Protein AF-A0A972VMC9-F1 (afdb_monomer_lite)

Foldseek 3Di:
DADPVRDDAAEDLQQEDPVCSVVPDDPPFDWDFDWDADPVGIHTHHIGGD

pLDDT: mean 84.69, std 3.91, range [78.12, 91.12]

Secondary structure (DSSP, 8-state):
-B-TTSPBPEE-GGGB-HHHHTT---TT--EEEEEEEETTEEEEEEEEE-

Sequence (50 aa):
MTGDDGEDYFLHVSGLRDYLQQRGVRPRHRVAFDVDFDQKGDKAINVKAI

Radius of gyration: 10.41 Å; chains: 1; bounding box: 20×28×25 Å

Structure (mmCIF, N/CA/C/O backbone):
data_AF-A0A972VMC9-F1
#
_entry.id   AF-A0A972VMC9-F1
#
loop_
_atom_site.group_PDB
_atom_site.id
_atom_site.type_symbol
_atom_site.label_atom_id
_atom_site.label_alt_id
_atom_site.label_comp_id
_atom_site.label_asym_id
_atom_site.label_entity_id
_atom_site.label_seq_id
_atom_site.pdbx_PDB_ins_code
_atom_site.Cartn_x
_atom_site.Cartn_y
_atom_site.Cartn_z
_atom_site.occupancy
_atom_site.B_iso_or_equiv
_atom_site.auth_seq_id
_atom_site.auth_comp_id
_atom_site.auth_asym_id
_atom_site.auth_atom_id
_atom_site.pdbx_PDB_model_num
ATOM 1 N N . MET A 1 1 ? 5.770 -0.958 0.107 1.00 80.69 1 MET A N 1
ATOM 2 C CA . MET A 1 1 ? 5.284 -2.142 -0.634 1.00 80.69 1 MET A CA 1
ATOM 3 C C . MET A 1 1 ? 5.883 -2.020 -2.006 1.00 80.69 1 MET A C 1
ATOM 5 O O . MET A 1 1 ? 5.801 -0.925 -2.531 1.00 80.69 1 MET A O 1
ATOM 9 N N . THR A 1 2 ? 6.473 -3.070 -2.557 1.00 87.25 2 THR A N 1
ATOM 10 C CA . THR A 1 2 ? 7.090 -2.971 -3.884 1.00 87.25 2 THR A CA 1
ATOM 11 C C . THR A 1 2 ? 6.079 -3.417 -4.933 1.00 87.25 2 THR A C 1
ATOM 13 O O . THR A 1 2 ? 5.541 -4.524 -4.817 1.00 87.25 2 THR A O 1
ATOM 16 N N . GLY A 1 3 ? 5.765 -2.535 -5.881 1.00 85.00 3 GLY A N 1
ATOM 17 C CA . GLY A 1 3 ? 4.897 -2.833 -7.017 1.00 85.00 3 GLY A CA 1
ATOM 18 C C . GLY A 1 3 ? 5.582 -3.738 -8.042 1.00 85.00 3 GLY A C 1
ATOM 19 O O . GLY A 1 3 ? 6.796 -3.946 -8.002 1.00 85.00 3 GLY A O 1
ATOM 20 N N . ASP A 1 4 ? 4.803 -4.286 -8.978 1.00 87.38 4 ASP A N 1
ATOM 21 C CA . ASP A 1 4 ? 5.350 -5.065 -10.102 1.00 87.38 4 ASP A CA 1
ATOM 22 C C . ASP A 1 4 ? 6.130 -4.177 -11.102 1.00 87.38 4 ASP A C 1
ATOM 24 O O . ASP A 1 4 ? 6.880 -4.688 -11.932 1.00 87.38 4 ASP 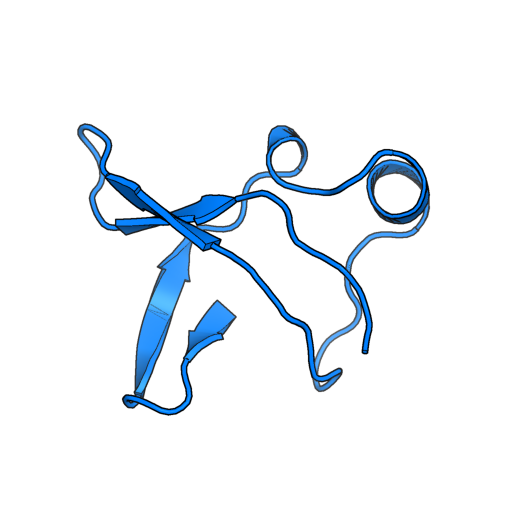A O 1
ATOM 28 N N . ASP A 1 5 ? 5.975 -2.855 -11.005 1.00 87.06 5 ASP A N 1
ATOM 29 C CA . ASP A 1 5 ? 6.763 -1.832 -11.701 1.00 87.06 5 ASP A CA 1
ATOM 30 C C . ASP A 1 5 ? 8.129 -1.555 -11.051 1.00 87.06 5 ASP A C 1
ATOM 32 O O . ASP A 1 5 ? 8.965 -0.881 -11.650 1.00 87.06 5 ASP A O 1
ATOM 36 N N . GLY A 1 6 ? 8.384 -2.118 -9.867 1.00 89.19 6 GLY A N 1
ATOM 37 C CA . GLY A 1 6 ? 9.625 -1.941 -9.117 1.00 89.19 6 GLY A CA 1
ATOM 38 C C . GLY A 1 6 ? 9.647 -0.720 -8.196 1.00 89.19 6 GLY A C 1
ATOM 39 O O . GLY A 1 6 ? 10.659 -0.516 -7.528 1.00 89.19 6 GLY A O 1
ATOM 40 N N . GLU A 1 7 ? 8.560 0.051 -8.116 1.00 88.38 7 GLU A N 1
ATOM 41 C CA . GLU A 1 7 ? 8.472 1.238 -7.262 1.00 88.38 7 GLU A CA 1
ATOM 42 C C . GLU A 1 7 ? 8.007 0.889 -5.840 1.00 88.38 7 GLU A C 1
ATOM 44 O O . GLU A 1 7 ? 7.239 -0.055 -5.609 1.00 88.38 7 GLU A O 1
ATOM 49 N N . ASP A 1 8 ? 8.479 1.665 -4.862 1.00 88.31 8 ASP A N 1
ATOM 50 C CA . ASP A 1 8 ? 8.141 1.479 -3.453 1.00 88.31 8 ASP A CA 1
ATOM 51 C C . ASP A 1 8 ? 7.036 2.441 -2.998 1.00 88.31 8 ASP A C 1
ATOM 53 O O . ASP A 1 8 ? 7.213 3.652 -2.906 1.00 88.31 8 ASP A O 1
ATOM 57 N N . TYR A 1 9 ? 5.904 1.866 -2.594 1.00 85.38 9 TYR A N 1
ATOM 58 C CA . TYR A 1 9 ? 4.729 2.590 -2.115 1.00 85.38 9 TYR A CA 1
ATOM 59 C C . TYR A 1 9 ? 4.650 2.629 -0.591 1.00 85.38 9 TYR A C 1
ATOM 61 O O . TYR A 1 9 ? 4.786 1.595 0.087 1.00 85.38 9 TYR A O 1
ATOM 69 N N . PHE A 1 10 ? 4.340 3.802 -0.034 1.00 86.94 10 PHE A N 1
ATOM 70 C CA . PHE A 1 10 ? 4.075 3.935 1.396 1.00 86.94 10 PHE A CA 1
ATOM 71 C C . PHE A 1 10 ? 2.756 3.259 1.775 1.00 86.94 10 PHE A C 1
ATOM 73 O O . PHE A 1 10 ? 1.720 3.479 1.153 1.00 86.94 10 PHE A O 1
ATOM 80 N N . LEU A 1 11 ? 2.781 2.465 2.847 1.00 83.31 11 LEU A N 1
ATOM 81 C CA . LEU A 1 11 ? 1.590 1.852 3.428 1.00 83.31 11 LEU A CA 1
ATOM 82 C C . LEU A 1 11 ? 1.367 2.391 4.839 1.00 83.31 11 LEU A C 1
ATOM 84 O O . LEU A 1 11 ? 2.179 2.166 5.735 1.00 83.31 11 LEU A O 1
ATOM 88 N N . HIS A 1 12 ? 0.232 3.053 5.045 1.00 84.44 12 HIS A N 1
ATOM 89 C CA . HIS A 1 12 ? -0.252 3.429 6.371 1.00 84.44 12 HIS A CA 1
ATOM 90 C C . HIS A 1 12 ? -1.368 2.477 6.814 1.00 84.44 12 HIS A C 1
ATOM 92 O O . HIS A 1 12 ? -2.144 2.015 5.980 1.00 84.44 12 HIS A O 1
ATOM 98 N N . VAL A 1 13 ? -1.508 2.224 8.122 1.00 80.81 13 VAL A N 1
ATOM 99 C CA . VAL A 1 13 ? -2.547 1.318 8.659 1.00 80.81 13 VAL A CA 1
ATOM 100 C C . VAL A 1 13 ? -3.961 1.739 8.245 1.00 80.81 13 VAL A C 1
ATOM 102 O O . VAL A 1 13 ? -4.795 0.888 7.964 1.00 80.81 13 VAL A O 1
ATOM 105 N N . SER A 1 14 ? -4.213 3.044 8.099 1.00 81.69 14 SER A N 1
ATOM 106 C CA . SER A 1 14 ? -5.505 3.564 7.626 1.00 81.69 14 SER A CA 1
ATOM 107 C C . SER A 1 14 ? -5.805 3.259 6.152 1.00 81.69 14 SER A C 1
ATOM 109 O O . SER A 1 14 ? -6.933 3.446 5.719 1.00 81.69 14 SER A O 1
ATOM 111 N N . GLY A 1 15 ? -4.807 2.842 5.367 1.00 80.06 15 GLY A N 1
ATOM 112 C CA . GLY A 1 15 ? -4.977 2.392 3.982 1.00 80.06 15 GLY A CA 1
ATOM 113 C C . GLY A 1 15 ? -5.342 0.909 3.867 1.00 80.06 15 GLY A C 1
ATOM 114 O O . GLY A 1 15 ? -5.630 0.432 2.770 1.00 80.06 15 GLY A O 1
ATOM 115 N N . LEU A 1 16 ? -5.334 0.167 4.980 1.00 84.69 16 LEU A N 1
ATOM 116 C CA . LEU A 1 16 ? -5.775 -1.224 5.031 1.00 84.69 16 LEU A CA 1
ATOM 117 C C . LEU A 1 16 ? -7.299 -1.296 5.143 1.00 84.69 16 LEU A C 1
ATOM 119 O O . LEU A 1 16 ? -7.903 -0.532 5.896 1.00 84.69 16 LEU A O 1
ATOM 123 N N . ARG A 1 17 ? -7.921 -2.283 4.487 1.00 80.12 17 ARG A N 1
ATOM 124 C CA . ARG A 1 17 ? -9.307 -2.658 4.813 1.00 80.12 17 ARG A CA 1
ATOM 125 C C . ARG A 1 17 ? -9.417 -3.170 6.252 1.00 80.12 17 ARG A C 1
ATOM 127 O O . ARG A 1 17 ? -8.484 -3.786 6.762 1.00 80.12 17 ARG A O 1
ATOM 134 N N . ASP A 1 18 ? -10.584 -2.998 6.869 1.00 82.00 18 ASP A N 1
ATOM 135 C CA . ASP A 1 18 ? -10.828 -3.264 8.299 1.00 82.00 18 ASP A CA 1
ATOM 136 C C . ASP A 1 18 ? -10.355 -4.647 8.777 1.00 82.00 18 ASP A C 1
ATOM 138 O O . ASP A 1 18 ? -9.737 -4.775 9.834 1.00 82.00 18 ASP A O 1
ATOM 142 N N . TYR A 1 19 ? -10.563 -5.694 7.971 1.00 80.12 19 TYR A N 1
ATOM 143 C CA . TYR A 1 19 ? -10.142 -7.058 8.315 1.00 80.12 19 TYR A CA 1
ATOM 144 C C . TYR A 1 19 ? -8.611 -7.249 8.333 1.00 80.12 19 TYR A C 1
ATOM 146 O O . TYR A 1 19 ? -8.111 -8.180 8.967 1.00 80.12 19 TYR A O 1
ATOM 154 N N . LEU A 1 20 ? -7.861 -6.373 7.656 1.00 81.31 20 LEU A N 1
ATOM 155 C CA . LEU A 1 20 ? -6.397 -6.338 7.661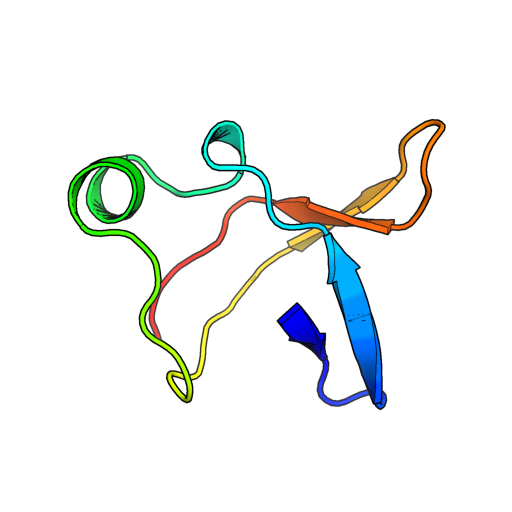 1.00 81.31 20 LEU A CA 1
ATOM 156 C C . LEU A 1 20 ? -5.837 -5.368 8.694 1.00 81.31 20 LEU A C 1
ATOM 158 O O . LEU A 1 20 ? -4.720 -5.586 9.147 1.00 81.31 20 LEU A O 1
ATOM 162 N N . GLN A 1 21 ? -6.586 -4.352 9.126 1.00 80.62 21 GLN A N 1
ATOM 163 C CA . GLN A 1 21 ? -6.117 -3.431 10.169 1.00 80.62 21 GLN A CA 1
ATOM 164 C C . GLN A 1 21 ? -5.777 -4.165 11.476 1.00 80.62 21 GLN A C 1
ATOM 166 O O . GLN A 1 21 ? -4.790 -3.837 12.126 1.00 80.62 21 GLN A O 1
ATOM 171 N N . GLN A 1 22 ? -6.535 -5.211 11.825 1.00 79.31 22 GLN A N 1
ATOM 172 C CA . GLN A 1 22 ? -6.288 -6.011 13.034 1.00 79.31 22 GLN A CA 1
ATOM 173 C C . GLN A 1 22 ? -5.178 -7.061 12.872 1.00 79.31 22 GLN A C 1
ATOM 175 O O . GLN A 1 22 ? -4.578 -7.483 13.857 1.00 79.31 22 GLN A O 1
ATOM 180 N N . ARG A 1 23 ? -4.929 -7.533 11.644 1.00 79.38 23 ARG A N 1
ATOM 181 C CA . ARG A 1 23 ? -4.002 -8.649 11.364 1.00 79.38 23 ARG A CA 1
ATOM 182 C C . ARG A 1 23 ? -2.668 -8.203 10.764 1.00 79.38 23 ARG A C 1
ATOM 184 O O . ARG A 1 23 ? -1.717 -8.984 10.767 1.00 79.38 23 ARG A O 1
ATOM 191 N N . GLY A 1 24 ? -2.610 -6.975 10.260 1.00 78.12 24 GLY A N 1
ATOM 192 C CA . GLY A 1 24 ? -1.509 -6.452 9.466 1.00 78.12 24 GLY A CA 1
ATOM 193 C C . GLY A 1 24 ? -1.376 -7.136 8.104 1.00 78.12 24 GLY A C 1
ATOM 194 O O . GLY A 1 24 ? -2.119 -8.051 7.745 1.00 78.12 24 GLY A O 1
ATOM 195 N N . VAL A 1 25 ? -0.377 -6.689 7.345 1.00 81.00 25 VAL A N 1
ATOM 196 C CA . VAL A 1 25 ? 0.059 -7.337 6.104 1.00 81.00 25 VAL A CA 1
ATOM 197 C C . VAL A 1 25 ? 1.356 -8.079 6.399 1.00 81.00 25 VAL A C 1
ATOM 199 O O . VAL A 1 25 ? 2.276 -7.523 6.999 1.00 81.00 25 VAL A O 1
ATOM 202 N N . ARG A 1 26 ? 1.431 -9.354 6.009 1.00 82.31 26 ARG A N 1
ATOM 203 C CA . ARG A 1 26 ? 2.630 -10.169 6.229 1.00 82.31 26 ARG A CA 1
ATOM 204 C C . ARG A 1 26 ? 3.659 -9.928 5.120 1.00 82.31 26 ARG A C 1
ATOM 206 O O . ARG A 1 26 ? 3.268 -9.813 3.958 1.00 82.31 26 ARG A O 1
ATOM 213 N N . PRO A 1 27 ? 4.966 -9.917 5.435 1.00 78.50 27 PRO A N 1
ATOM 214 C CA . PRO A 1 27 ? 6.012 -9.857 4.419 1.00 78.50 27 PRO A CA 1
ATOM 215 C C . PRO A 1 27 ? 5.860 -10.980 3.384 1.00 78.50 27 PRO A C 1
ATOM 217 O O . PRO A 1 27 ? 5.435 -12.086 3.729 1.00 78.50 27 PRO A O 1
ATOM 220 N N . ARG A 1 28 ? 6.241 -10.706 2.128 1.00 79.94 28 ARG A N 1
ATOM 221 C CA . ARG A 1 28 ? 6.210 -11.653 0.990 1.00 79.94 28 ARG A CA 1
ATOM 222 C C . ARG A 1 28 ? 4.821 -12.164 0.573 1.00 79.94 28 ARG A C 1
ATOM 224 O O . ARG A 1 28 ? 4.750 -13.042 -0.281 1.00 79.94 28 ARG A O 1
ATOM 231 N N . HIS A 1 29 ? 3.730 -11.632 1.124 1.00 82.19 29 HIS A N 1
ATOM 232 C CA . HIS A 1 29 ? 2.396 -11.871 0.570 1.00 82.19 29 HIS A CA 1
ATOM 233 C C 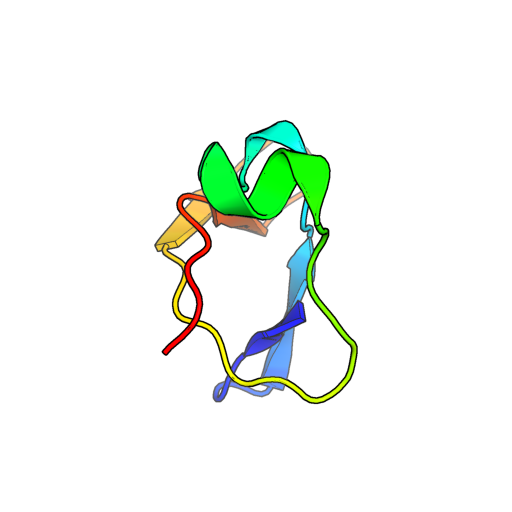. HIS A 1 29 ? 2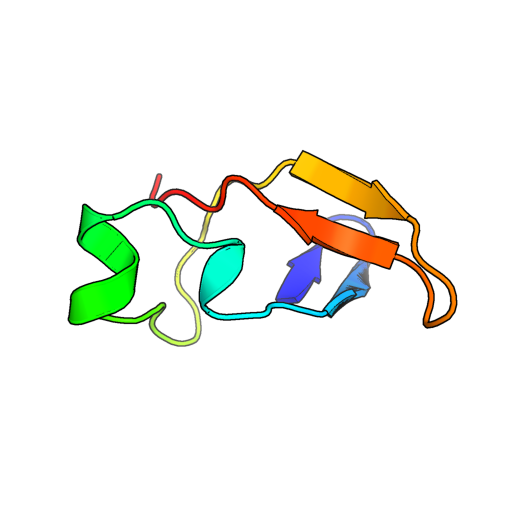.118 -10.921 -0.592 1.00 82.19 29 HIS A C 1
ATOM 235 O O . HIS A 1 29 ? 2.372 -9.721 -0.489 1.00 82.19 29 HIS A O 1
ATOM 241 N N . ARG A 1 30 ? 1.554 -11.464 -1.675 1.00 87.62 30 ARG A N 1
ATOM 242 C CA . ARG A 1 30 ? 0.950 -10.645 -2.724 1.00 87.62 30 ARG A CA 1
ATOM 243 C C . ARG A 1 30 ? -0.327 -10.006 -2.192 1.00 87.62 30 ARG A C 1
ATOM 245 O O . ARG A 1 30 ? -1.078 -10.617 -1.433 1.00 87.62 30 ARG A O 1
ATOM 252 N N . VAL A 1 31 ? -0.549 -8.768 -2.596 1.00 88.38 31 VAL A N 1
ATOM 253 C CA . VAL A 1 31 ? -1.721 -7.969 -2.250 1.00 88.38 31 VAL A CA 1
ATOM 254 C C . VAL A 1 31 ? -2.148 -7.175 -3.475 1.00 88.38 31 VAL A C 1
ATOM 256 O O . VAL A 1 31 ? -1.341 -6.931 -4.367 1.00 88.38 31 VAL A O 1
ATOM 259 N N . ALA A 1 32 ? -3.403 -6.749 -3.495 1.00 89.81 32 ALA A N 1
ATOM 260 C CA . ALA A 1 32 ? -3.869 -5.727 -4.418 1.00 89.81 32 ALA A CA 1
ATOM 261 C C . ALA A 1 32 ? -4.107 -4.431 -3.638 1.00 89.81 32 ALA A C 1
ATOM 263 O O . ALA A 1 32 ? -4.579 -4.470 -2.497 1.00 89.81 32 ALA A O 1
ATOM 264 N N . PHE A 1 33 ? -3.779 -3.299 -4.245 1.00 90.25 33 PHE A N 1
ATOM 265 C CA . PHE A 1 33 ? -3.944 -1.968 -3.673 1.00 90.25 33 PHE A CA 1
ATOM 266 C C . PHE A 1 33 ? -4.217 -0.964 -4.793 1.00 90.25 33 PHE A C 1
ATOM 268 O O . PHE A 1 33 ? -3.867 -1.225 -5.943 1.00 90.25 33 PHE A O 1
ATOM 275 N N . ASP A 1 34 ? -4.830 0.161 -4.442 1.00 91.12 34 ASP A N 1
ATOM 276 C CA . ASP A 1 34 ? -4.922 1.320 -5.328 1.00 91.12 34 ASP A CA 1
ATOM 277 C C . ASP A 1 34 ? -3.835 2.333 -4.928 1.00 91.12 34 ASP A C 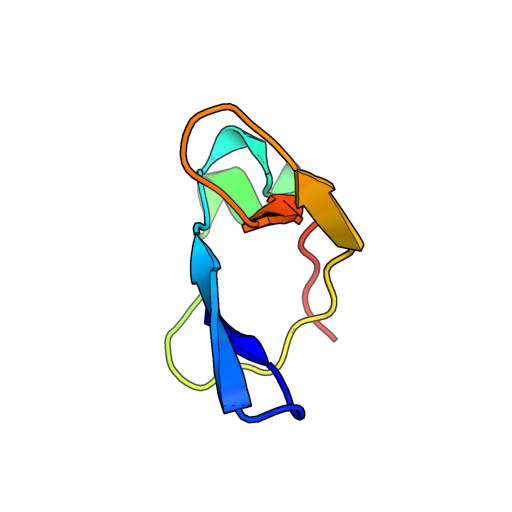1
ATOM 279 O O . ASP A 1 34 ? -3.372 2.331 -3.781 1.00 91.12 34 ASP A O 1
ATOM 283 N N . VAL A 1 35 ? -3.427 3.195 -5.859 1.00 90.06 35 VAL A 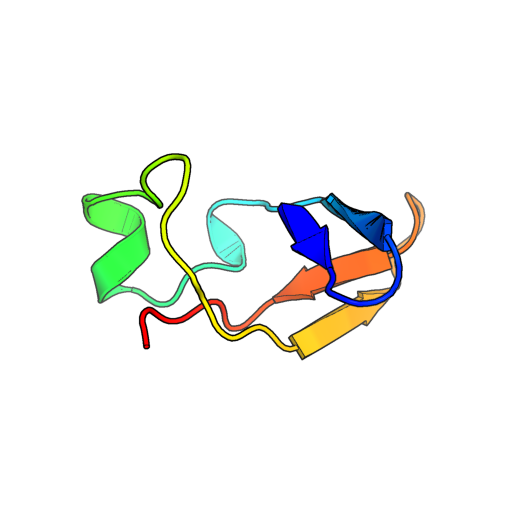N 1
ATOM 284 C CA . VAL A 1 35 ? -2.442 4.260 -5.610 1.00 90.06 35 VAL A CA 1
ATOM 285 C C . VAL A 1 35 ? -3.163 5.595 -5.441 1.00 90.06 35 VAL A C 1
ATOM 287 O O . VAL A 1 35 ? -4.036 5.937 -6.236 1.00 90.06 35 VAL A O 1
ATOM 290 N N . ASP A 1 36 ? -2.782 6.338 -4.407 1.00 90.62 36 ASP A N 1
ATOM 291 C CA . ASP A 1 36 ? -3.187 7.722 -4.154 1.00 90.62 36 ASP A CA 1
ATOM 292 C C . ASP A 1 36 ? -1.941 8.591 -3.925 1.00 90.62 36 ASP A C 1
ATOM 294 O O . ASP A 1 36 ? -0.888 8.070 -3.556 1.00 90.62 36 ASP A O 1
ATOM 298 N N . PHE A 1 37 ? -2.044 9.903 -4.138 1.00 85.81 37 PHE A N 1
ATOM 299 C CA . PHE A 1 37 ? -0.910 10.830 -4.052 1.00 85.81 37 PHE A CA 1
ATOM 300 C C . PHE A 1 37 ? -1.116 11.864 -2.941 1.00 85.81 37 PHE A C 1
ATOM 302 O O . PHE A 1 37 ? -2.116 12.583 -2.930 1.00 85.81 37 PHE A O 1
ATOM 309 N N . ASP A 1 38 ? -0.148 11.986 -2.025 1.00 81.94 38 ASP A N 1
ATOM 310 C CA . ASP A 1 38 ? -0.142 13.027 -0.990 1.00 81.94 38 ASP A CA 1
ATOM 311 C C . ASP A 1 38 ? 1.157 13.862 -0.987 1.00 81.94 38 ASP A C 1
ATOM 313 O O . ASP A 1 38 ? 2.031 13.709 -1.838 1.00 81.94 38 ASP A O 1
ATOM 317 N N . GLN A 1 39 ? 1.297 14.790 -0.030 1.00 82.81 39 GLN A N 1
ATOM 318 C CA . GLN A 1 39 ? 2.477 15.668 0.080 1.00 82.81 39 GLN A CA 1
ATOM 319 C C . GLN A 1 39 ? 3.813 14.916 0.271 1.00 82.81 39 GLN A C 1
ATOM 321 O O . GLN A 1 39 ? 4.874 15.530 0.171 1.00 82.81 39 GLN A O 1
ATOM 326 N N . LYS A 1 40 ? 3.781 13.617 0.587 1.00 78.81 40 LYS A N 1
ATOM 327 C CA . LYS A 1 40 ? 4.938 12.732 0.775 1.00 78.81 40 LYS A CA 1
ATOM 328 C C . LYS A 1 40 ? 5.180 11.807 -0.427 1.00 78.81 40 LYS A C 1
ATOM 330 O O . LYS A 1 40 ? 6.180 11.093 -0.403 1.00 78.81 40 LYS A O 1
ATOM 335 N N . GLY A 1 41 ? 4.325 11.840 -1.452 1.00 85.19 41 GLY A N 1
ATOM 336 C CA . GLY A 1 41 ? 4.435 11.026 -2.663 1.00 85.19 41 GLY A CA 1
ATOM 337 C C . GLY A 1 41 ? 3.351 9.953 -2.782 1.00 85.19 41 GLY A C 1
ATOM 338 O O . GLY A 1 41 ? 2.276 10.063 -2.187 1.00 85.19 41 GLY A O 1
ATOM 339 N N . ASP A 1 42 ? 3.649 8.917 -3.567 1.00 89.25 42 ASP A N 1
ATOM 340 C CA . ASP A 1 42 ? 2.718 7.828 -3.859 1.00 89.25 42 ASP A CA 1
ATOM 341 C C . ASP A 1 42 ? 2.478 6.931 -2.636 1.00 89.25 42 ASP A C 1
ATOM 343 O O . ASP A 1 42 ? 3.393 6.486 -1.928 1.00 89.25 42 ASP A O 1
ATOM 347 N N . LYS A 1 43 ? 1.206 6.615 -2.410 1.00 90.00 43 LYS A N 1
ATOM 348 C CA . LYS A 1 43 ? 0.733 5.843 -1.269 1.00 90.00 43 LYS A CA 1
ATOM 349 C C . LYS A 1 43 ? -0.210 4.732 -1.711 1.00 90.00 43 LYS A C 1
ATOM 351 O O . LYS A 1 43 ? -1.119 4.941 -2.505 1.00 90.00 43 LYS A O 1
ATOM 356 N N . ALA A 1 44 ? -0.048 3.563 -1.100 1.00 90.31 44 ALA A N 1
ATOM 357 C CA . ALA A 1 44 ? -0.981 2.454 -1.236 1.00 90.31 44 ALA A CA 1
ATOM 358 C C . ALA A 1 44 ? -2.222 2.660 -0.346 1.00 90.31 44 ALA A C 1
ATOM 360 O O . ALA A 1 44 ? -2.119 2.832 0.877 1.00 90.31 44 ALA A O 1
ATOM 361 N N . ILE A 1 45 ? -3.404 2.582 -0.955 1.00 88.50 45 ILE A N 1
ATOM 362 C CA . ILE A 1 45 ? -4.716 2.626 -0.297 1.00 88.50 45 ILE A CA 1
ATOM 363 C C . ILE A 1 45 ? -5.554 1.394 -0.681 1.00 88.50 45 ILE A C 1
ATOM 365 O O . ILE A 1 45 ? -5.196 0.631 -1.577 1.00 88.50 45 ILE A O 1
ATOM 369 N N . ASN A 1 46 ? -6.670 1.169 0.022 1.00 88.69 46 ASN A N 1
ATOM 370 C CA . ASN A 1 46 ? -7.593 0.047 -0.214 1.00 88.69 46 ASN A CA 1
ATOM 371 C C . ASN A 1 46 ? -6.927 -1.341 -0.258 1.00 88.69 46 ASN A C 1
ATOM 373 O O . ASN A 1 46 ? -7.406 -2.248 -0.947 1.00 88.69 46 ASN A O 1
ATOM 377 N N . VAL A 1 47 ? -5.846 -1.535 0.498 1.00 87.31 47 VAL A N 1
ATOM 378 C CA . VAL A 1 47 ? -5.053 -2.766 0.439 1.00 87.31 47 VAL A CA 1
ATOM 379 C C . VAL A 1 47 ? -5.901 -3.975 0.834 1.00 87.31 47 VAL A C 1
ATOM 381 O O . VAL A 1 47 ? -6.591 -3.962 1.861 1.00 87.31 47 VAL A O 1
ATOM 384 N N . LYS A 1 48 ? -5.823 -5.037 0.027 1.00 86.62 48 LYS A N 1
ATOM 385 C CA . LYS A 1 48 ? -6.508 -6.321 0.225 1.00 86.62 48 LYS A CA 1
ATOM 386 C C . LYS A 1 48 ? -5.585 -7.500 -0.088 1.00 86.62 48 LYS A C 1
ATOM 388 O O . LYS A 1 48 ? -4.729 -7.413 -0.967 1.00 86.62 48 LYS A O 1
ATOM 393 N N . ALA A 1 49 ? -5.780 -8.610 0.620 1.00 84.75 49 ALA A N 1
ATOM 394 C CA . ALA A 1 49 ? -5.145 -9.876 0.261 1.00 84.75 49 ALA A CA 1
ATOM 395 C C . ALA A 1 49 ? -5.757 -10.415 -1.045 1.00 84.75 49 ALA A C 1
ATOM 397 O O . ALA A 1 49 ? -6.937 -10.165 -1.312 1.00 84.75 49 ALA A O 1
ATOM 398 N N . ILE A 1 50 ? -4.948 -11.121 -1.838 1.00 81.19 50 ILE A N 1
ATOM 399 C CA . ILE A 1 50 ? -5.375 -11.858 -3.040 1.00 81.19 50 ILE A CA 1
ATOM 400 C C . ILE A 1 50 ? -5.395 -13.354 -2.754 1.00 81.19 50 ILE A C 1
ATOM 402 O O . ILE A 1 50 ? -4.537 -13.799 -1.956 1.00 81.19 50 ILE A O 1
#